Protein AF-E1JR13-F1 (afdb_monomer_lite)

Foldseek 3Di:
DDDDDDDDDDDDDDDDPVVVVVVVVVVVVVVVVVVVVVVPPPVVVVPVPPDPPPVVVVPDPVNVVVVVVVVVVLVVCCVVPVVCNVVVVVLVVLLVVLVVVLVVVLCVVCVPLDLCVQWPDVDLPPPPQDPPVDDSIDGHPPCVVSSVVSVVVSVVSSVVSNCVSVVVD

Sequence (169 aa):
MPDPKETVTATPAQQPEDLSSIKAMLLEIIEDKIKVGADAAPDELTATATAKAPLLSRLSPRMLACLVLACLLVAGVAVLSPAQLPVAAYKLSLVAIAGYLGYWIDRWCFPYARPDSFLVAADWRAENKPAAERANNPVVAGCEQIYAAAMLRRALVMLGCMLAMGLGL

Organism: NCBI:txid596151

pLDDT: mean 72.14, std 15.04, range [37.56, 91.56]

Secondary structure (DSSP, 8-state):
---------PPP---SHHHHHHHHHHHHHHHHHHHHHHHS-TTTTTTT------HHHHS-HHHHHHHHHHHHHHHHHHHH-GGGHHHHHHHHHHHHHHHHHHHHHHHHH-SS--GGGGBS-S-TTSS----TTS-SSPBPTT-HHHHHHHHHHHHHHHHHHHHHHHH--

Structure (mmCIF, N/CA/C/O backbone):
data_AF-E1JR13-F1
#
_entry.id   AF-E1JR13-F1
#
loop_
_atom_site.group_PDB
_atom_site.id
_atom_site.type_symbol
_atom_site.label_atom_id
_atom_site.label_alt_id
_atom_site.label_comp_id
_atom_site.label_asym_id
_atom_site.label_entity_id
_atom_site.label_seq_id
_atom_site.pdbx_PDB_ins_code
_atom_site.Cartn_x
_atom_site.Cartn_y
_atom_site.Cartn_z
_atom_site.occupancy
_atom_site.B_iso_or_equiv
_atom_site.auth_seq_id
_atom_site.auth_comp_id
_atom_site.auth_asym_id
_atom_site.auth_atom_id
_atom_site.pdbx_PDB_model_num
ATOM 1 N N . MET A 1 1 ? -13.474 74.053 52.747 1.00 37.56 1 MET A N 1
ATOM 2 C CA . MET A 1 1 ? -13.245 73.223 53.948 1.00 37.56 1 MET A CA 1
ATOM 3 C C . MET A 1 1 ? -14.543 72.490 54.235 1.00 37.56 1 MET A C 1
ATOM 5 O O . MET A 1 1 ? -15.549 73.181 54.317 1.00 37.56 1 MET A O 1
ATOM 9 N N . PRO A 1 2 ? -14.555 71.172 54.452 1.00 47.12 2 PRO A N 1
ATOM 10 C CA . PRO A 1 2 ? -14.008 70.065 53.657 1.00 47.12 2 PRO A CA 1
ATOM 11 C C . PRO A 1 2 ? -15.111 69.028 53.282 1.00 47.12 2 PRO A C 1
ATOM 13 O O . PRO A 1 2 ? -16.238 69.138 53.754 1.00 47.12 2 PRO A O 1
ATOM 16 N N . ASP A 1 3 ? -14.741 68.067 52.422 1.00 56.88 3 ASP A N 1
ATOM 17 C CA . ASP A 1 3 ? -15.356 66.768 52.021 1.00 56.88 3 ASP A CA 1
ATOM 18 C C . ASP A 1 3 ? -16.240 66.043 53.075 1.00 56.88 3 ASP A C 1
ATOM 20 O O . ASP A 1 3 ? -16.059 66.358 54.256 1.00 56.88 3 ASP A O 1
ATOM 24 N N . PRO A 1 4 ? -17.077 64.995 52.773 1.00 56.47 4 PRO A N 1
ATOM 25 C CA . PRO A 1 4 ? -16.749 63.865 51.867 1.00 56.47 4 PRO A CA 1
ATOM 26 C C . PRO A 1 4 ? -17.913 63.007 51.264 1.00 56.47 4 PRO A C 1
ATOM 28 O O . PRO A 1 4 ? -19.080 63.134 51.620 1.00 56.47 4 PRO A O 1
ATOM 31 N N . LYS A 1 5 ? -17.514 61.980 50.488 1.00 45.09 5 LYS A N 1
ATOM 32 C CA . LYS A 1 5 ? -18.191 60.683 50.210 1.00 45.09 5 LYS A CA 1
ATOM 33 C C . LYS A 1 5 ? -19.007 60.574 48.915 1.00 45.09 5 LYS A C 1
ATOM 35 O O . LYS A 1 5 ? -20.231 60.618 48.923 1.00 45.09 5 LYS A O 1
ATOM 40 N N . GLU A 1 6 ? -18.322 60.223 47.828 1.00 47.34 6 GLU A N 1
ATOM 41 C CA . GLU A 1 6 ? -18.923 59.354 46.813 1.00 47.34 6 GLU A CA 1
ATOM 42 C C . GLU A 1 6 ? -18.955 57.924 47.365 1.00 47.34 6 GLU A C 1
ATOM 44 O O . GLU A 1 6 ? -17.924 57.298 47.617 1.00 47.34 6 GLU A O 1
ATOM 49 N N . THR A 1 7 ? -20.150 57.408 47.636 1.00 51.50 7 THR A N 1
ATOM 50 C CA . THR A 1 7 ? -20.351 55.996 47.966 1.00 51.50 7 THR A CA 1
ATOM 51 C C . THR A 1 7 ? -21.692 55.539 47.402 1.00 51.50 7 THR A C 1
ATOM 53 O O . THR A 1 7 ? -22.741 55.858 47.947 1.00 51.50 7 THR A O 1
ATOM 56 N N . VAL A 1 8 ? -21.584 54.732 46.341 1.00 51.81 8 VAL A N 1
ATOM 57 C CA . VAL A 1 8 ? -22.502 53.663 45.916 1.00 51.81 8 VAL A CA 1
ATOM 58 C C . VAL A 1 8 ? -23.847 54.096 45.327 1.00 51.81 8 VAL A C 1
ATOM 60 O O . VAL A 1 8 ? -24.747 54.538 46.024 1.00 51.81 8 VAL A O 1
ATOM 63 N N . THR A 1 9 ? -24.056 53.757 44.055 1.00 42.97 9 THR A N 1
ATOM 64 C CA . THR A 1 9 ? -25.243 52.984 43.660 1.00 42.97 9 THR A CA 1
ATOM 65 C C . THR A 1 9 ? -24.908 52.133 42.441 1.00 42.97 9 THR A C 1
ATOM 67 O O . THR A 1 9 ? -24.483 52.621 41.400 1.00 42.97 9 THR A O 1
ATOM 70 N N . ALA A 1 10 ? -25.040 50.823 42.627 1.00 44.72 10 ALA A N 1
ATOM 71 C CA . ALA A 1 10 ? -24.949 49.820 41.588 1.00 44.72 10 ALA A CA 1
ATOM 72 C C . ALA A 1 10 ? -25.986 50.102 40.492 1.00 44.72 10 ALA A C 1
ATOM 74 O O . ALA A 1 10 ? -27.180 50.189 40.780 1.00 44.72 10 ALA A O 1
ATOM 75 N N . THR A 1 11 ? -25.529 50.213 39.246 1.00 41.31 11 THR A N 1
ATOM 76 C CA . THR A 1 11 ? -26.391 50.169 38.063 1.00 41.31 11 THR A CA 1
ATOM 77 C C . THR A 1 11 ? -27.082 48.803 38.024 1.00 41.31 11 THR A C 1
ATOM 79 O O . THR A 1 11 ? -26.389 47.782 37.958 1.00 41.31 11 THR A O 1
ATOM 82 N N . PRO A 1 12 ? -28.421 48.741 38.104 1.00 46.84 12 PRO A N 1
ATOM 83 C CA . PRO A 1 12 ? -29.138 47.482 38.059 1.00 46.84 12 PRO A CA 1
ATOM 84 C C . PRO A 1 12 ? -29.123 46.921 36.635 1.00 46.84 12 PRO A C 1
ATOM 86 O O . PRO A 1 12 ? -29.159 47.653 35.647 1.00 46.84 12 PRO A O 1
ATOM 89 N N . ALA A 1 13 ? -29.034 45.597 36.571 1.00 50.59 13 ALA A N 1
ATOM 90 C CA . ALA A 1 13 ? -28.952 44.774 35.378 1.00 50.59 13 ALA A CA 1
ATOM 91 C C . ALA A 1 13 ? -29.998 45.153 34.317 1.00 50.59 13 ALA A C 1
ATOM 93 O O . ALA A 1 13 ? -31.182 44.851 34.452 1.00 50.59 13 ALA A O 1
ATOM 94 N N . GLN A 1 14 ? -29.531 45.766 33.232 1.00 51.28 14 GLN A N 1
ATOM 95 C CA . GLN A 1 14 ? -30.311 45.973 32.023 1.00 51.28 14 GLN A CA 1
ATOM 96 C C . GLN A 1 14 ? -30.031 44.822 31.057 1.00 51.28 14 GLN A C 1
ATOM 98 O O . GLN A 1 14 ? -29.122 44.888 30.239 1.00 51.28 14 GLN A O 1
ATOM 103 N N . GLN A 1 15 ? -30.799 43.742 31.193 1.00 56.16 15 GLN A N 1
ATOM 104 C CA . GLN A 1 15 ? -31.031 42.769 30.124 1.00 56.16 15 GLN A CA 1
ATOM 105 C C . GLN A 1 15 ? -32.337 42.037 30.453 1.00 56.16 15 GLN A C 1
ATOM 107 O O . GLN A 1 15 ? -32.415 41.420 31.518 1.00 56.16 15 GLN A O 1
ATOM 112 N N . PRO A 1 16 ? -33.382 42.134 29.604 1.00 53.09 16 PRO A N 1
ATOM 113 C CA . PRO A 1 16 ? -33.515 41.148 28.527 1.00 53.09 16 PRO A CA 1
ATOM 114 C C . PRO A 1 16 ? -34.272 41.615 27.253 1.00 53.09 16 PRO A C 1
ATOM 116 O O . PRO A 1 16 ? -34.871 40.778 26.586 1.00 53.09 16 PRO A O 1
ATOM 119 N N . GLU A 1 17 ? -34.254 42.897 26.876 1.00 57.75 17 GLU A N 1
ATOM 120 C CA . GLU A 1 17 ? -34.956 43.376 25.656 1.00 57.75 17 GLU A CA 1
ATOM 121 C C . GLU A 1 17 ? -34.160 43.135 24.349 1.00 57.75 17 GLU A C 1
ATOM 123 O O . GLU A 1 17 ? -34.743 42.947 23.283 1.00 57.75 17 GLU A O 1
ATOM 128 N N . ASP A 1 18 ? -32.825 43.040 24.411 1.00 60.34 18 ASP A N 1
ATOM 129 C CA . ASP A 1 18 ? -31.998 42.841 23.205 1.00 60.34 18 ASP A CA 1
ATOM 130 C C . ASP A 1 18 ? -31.990 41.390 22.701 1.00 60.34 18 ASP A C 1
ATOM 132 O O . ASP A 1 18 ? -31.825 41.125 21.510 1.00 60.34 18 ASP A O 1
ATOM 136 N N . LEU A 1 19 ? -32.188 40.413 23.590 1.00 60.47 19 LEU A N 1
ATOM 137 C CA . LEU A 1 19 ? -32.069 38.997 23.228 1.00 60.47 19 LEU A CA 1
ATOM 138 C C . LEU A 1 19 ? -33.282 38.484 22.440 1.00 60.47 19 LEU A C 1
ATOM 140 O O . LEU A 1 19 ? -33.142 37.546 21.656 1.00 60.47 19 LEU A O 1
ATOM 144 N N . SER A 1 20 ? -34.461 39.080 22.642 1.00 66.25 20 SER A N 1
ATOM 145 C CA . SER A 1 20 ? -35.673 38.777 21.873 1.00 66.25 20 SER A CA 1
ATOM 146 C C . SER A 1 20 ? -35.598 39.379 20.470 1.00 66.25 20 SER A C 1
ATOM 148 O O . SER A 1 20 ? -35.881 38.668 19.509 1.00 66.25 20 SER A O 1
ATOM 150 N N . SER A 1 21 ? -35.117 40.621 20.336 1.00 68.00 21 SER A N 1
ATOM 151 C CA . SER A 1 21 ? -34.886 41.262 19.033 1.00 68.00 21 SER A CA 1
ATOM 152 C C . SER A 1 21 ? -33.802 40.554 18.223 1.00 68.00 21 SER A C 1
ATOM 154 O O . SER A 1 21 ? -34.006 40.280 17.044 1.00 68.00 21 SER A O 1
ATOM 156 N N . ILE A 1 22 ? -32.684 40.163 18.849 1.00 68.38 22 ILE A N 1
ATOM 157 C CA . ILE A 1 22 ? -31.633 39.395 18.164 1.00 68.38 22 ILE A CA 1
ATOM 158 C C . ILE A 1 22 ? -32.161 38.026 17.728 1.00 68.38 22 ILE A C 1
ATOM 160 O O . ILE A 1 22 ? -31.876 37.599 16.613 1.00 68.38 22 ILE A O 1
ATOM 164 N N . LYS A 1 23 ? -32.955 37.340 18.563 1.00 71.06 23 LYS A N 1
ATOM 165 C CA . LYS A 1 23 ? -33.586 36.064 18.184 1.00 71.06 23 LYS A CA 1
ATOM 166 C C . LYS A 1 23 ? -34.592 36.227 17.049 1.00 71.06 23 LYS A C 1
ATOM 168 O O . LYS A 1 23 ? -34.596 35.388 16.157 1.00 71.06 23 LYS A O 1
ATOM 173 N N . ALA A 1 24 ? -35.406 37.280 17.060 1.00 75.88 24 ALA A N 1
ATOM 174 C CA . ALA A 1 24 ? -36.358 37.564 15.990 1.00 75.88 24 ALA A CA 1
ATOM 175 C C . ALA A 1 24 ? -35.636 37.859 14.666 1.00 75.88 24 ALA A C 1
ATOM 177 O O . ALA A 1 24 ? -35.973 37.271 13.645 1.00 75.88 24 ALA A O 1
ATOM 178 N N . MET A 1 25 ? -34.569 38.663 14.708 1.00 70.31 25 MET A N 1
ATOM 179 C CA . MET A 1 25 ? -33.745 38.966 13.536 1.00 70.31 25 MET A CA 1
ATOM 180 C C . MET A 1 25 ? -33.013 37.722 13.005 1.00 70.31 25 MET A C 1
ATOM 182 O O . MET A 1 25 ? -32.944 37.508 11.799 1.00 70.31 25 MET A O 1
ATOM 186 N N . LEU A 1 26 ? -32.494 36.861 13.889 1.00 71.00 26 LEU A N 1
ATOM 187 C CA . LEU A 1 26 ? -31.866 35.593 13.498 1.00 71.00 26 LEU A CA 1
ATOM 188 C C . LEU A 1 26 ? -32.871 34.614 12.892 1.00 71.00 26 LEU A C 1
ATOM 190 O O . LEU A 1 26 ? -32.524 33.926 11.936 1.00 71.00 26 LEU A O 1
ATOM 194 N N . LEU A 1 27 ? -34.089 34.544 13.431 1.00 72.12 27 LEU A N 1
ATOM 195 C CA . LEU A 1 27 ? -35.131 33.677 12.891 1.00 72.12 27 LEU A CA 1
ATOM 196 C C . LEU A 1 27 ? -35.629 34.168 11.531 1.00 72.12 27 LEU A C 1
ATOM 198 O O . LEU A 1 27 ? -35.742 33.334 10.642 1.00 72.12 27 LEU A O 1
ATOM 202 N N . GLU A 1 28 ? -35.797 35.478 11.317 1.00 78.31 28 GLU A N 1
ATOM 203 C CA . GLU A 1 28 ? -36.104 36.012 9.980 1.00 78.31 28 GLU A CA 1
ATOM 204 C C . GLU A 1 28 ? -34.990 35.706 8.974 1.00 78.31 28 GLU A C 1
ATOM 206 O O . GLU A 1 28 ? -35.273 35.256 7.871 1.00 78.31 28 GLU A O 1
ATOM 211 N N . ILE A 1 29 ? -33.716 35.876 9.345 1.00 72.88 29 ILE A N 1
ATOM 212 C CA . ILE A 1 29 ? -32.591 35.570 8.443 1.00 72.88 29 ILE A CA 1
ATOM 213 C C . ILE A 1 29 ? -32.527 34.070 8.124 1.00 72.88 29 ILE A C 1
ATOM 215 O O . ILE A 1 29 ? -32.188 33.685 7.003 1.00 72.88 29 ILE A O 1
ATOM 219 N N . ILE A 1 30 ? -32.811 33.210 9.105 1.00 74.06 30 ILE A N 1
ATOM 220 C CA . ILE A 1 30 ? -32.824 31.758 8.911 1.00 74.06 30 ILE A CA 1
ATOM 221 C C . ILE A 1 30 ? -34.014 31.349 8.037 1.00 74.06 30 ILE A C 1
ATOM 223 O O . ILE A 1 30 ? -33.819 30.569 7.108 1.00 74.06 30 ILE A O 1
ATOM 227 N N . GLU A 1 31 ? -35.211 31.886 8.279 1.00 73.31 31 GLU A N 1
ATOM 228 C CA . GLU A 1 31 ? -36.391 31.623 7.451 1.00 73.31 31 GLU A CA 1
ATOM 229 C C . GLU A 1 31 ? -36.202 32.136 6.023 1.00 73.31 31 GLU A C 1
ATOM 231 O O . GLU A 1 31 ? -36.482 31.396 5.084 1.00 73.31 31 GLU A O 1
ATOM 236 N N . ASP A 1 32 ? -35.638 33.331 5.841 1.00 72.56 32 ASP A N 1
ATOM 237 C CA . ASP A 1 32 ? -35.339 33.895 4.523 1.00 72.56 32 ASP A CA 1
ATOM 238 C C . ASP A 1 32 ? -34.301 33.042 3.776 1.00 72.56 32 ASP A C 1
ATOM 240 O O . ASP A 1 32 ? -34.497 32.684 2.617 1.00 72.56 32 ASP A O 1
ATOM 244 N N . LYS A 1 33 ? -33.239 32.579 4.453 1.00 61.50 33 LYS A N 1
ATOM 245 C CA . LYS A 1 33 ? -32.255 31.665 3.843 1.00 61.50 33 LYS A CA 1
ATOM 246 C C . LYS A 1 33 ? -32.817 30.282 3.524 1.00 61.50 33 LYS A C 1
ATOM 248 O O . LYS A 1 33 ? -32.426 29.704 2.511 1.00 61.50 33 LYS A O 1
ATOM 253 N N . ILE A 1 34 ? -33.704 29.743 4.360 1.00 65.31 34 ILE A N 1
ATOM 254 C CA . ILE A 1 34 ? -34.382 28.469 4.089 1.00 65.31 34 ILE A CA 1
ATOM 255 C C . ILE A 1 34 ? -35.337 28.629 2.905 1.00 65.31 34 ILE A C 1
ATOM 257 O O . ILE A 1 34 ? -35.385 27.752 2.048 1.00 65.31 34 ILE A O 1
ATOM 261 N N . LYS A 1 35 ? -36.045 29.758 2.813 1.00 61.09 35 LYS A N 1
ATOM 262 C CA . LYS A 1 35 ? -36.992 30.047 1.735 1.00 61.09 35 LYS A CA 1
ATOM 263 C C . LYS A 1 35 ? -36.286 30.283 0.401 1.00 61.09 35 LYS A C 1
ATOM 265 O O . LYS A 1 35 ? -36.647 29.652 -0.583 1.00 61.09 35 LYS A O 1
ATOM 270 N N . VAL A 1 36 ? -35.183 31.034 0.391 1.00 56.03 36 VAL A N 1
ATOM 271 C CA . VAL A 1 36 ? -34.290 31.164 -0.777 1.00 56.03 36 VAL A CA 1
ATOM 272 C C . VAL A 1 36 ? -33.705 29.806 -1.196 1.00 56.03 36 VAL A C 1
ATOM 274 O O . VAL A 1 36 ? -33.562 29.541 -2.386 1.00 56.03 36 VAL A O 1
ATOM 277 N N . GLY A 1 37 ? -33.399 28.919 -0.242 1.00 48.97 37 GLY A N 1
ATOM 278 C CA . GLY A 1 37 ? -32.949 27.553 -0.529 1.00 48.97 37 GLY A CA 1
ATOM 279 C C . GLY A 1 37 ? -34.048 26.604 -1.027 1.00 48.97 37 GLY A C 1
ATOM 280 O O . GLY A 1 37 ? -33.729 25.620 -1.690 1.00 48.97 37 GLY A O 1
ATOM 281 N N . ALA A 1 38 ? -35.319 26.884 -0.722 1.00 53.59 38 ALA A N 1
ATOM 282 C CA . ALA A 1 38 ? -36.474 26.071 -1.109 1.00 53.59 38 ALA A CA 1
ATOM 283 C C . ALA A 1 38 ? -37.122 26.532 -2.428 1.00 53.59 38 ALA A C 1
ATOM 285 O O . ALA A 1 38 ? -37.620 25.697 -3.180 1.00 53.59 38 ALA A O 1
ATOM 286 N N . ASP A 1 39 ? -37.069 27.834 -2.724 1.00 47.94 39 ASP A N 1
ATOM 287 C CA . ASP A 1 39 ? -37.552 28.435 -3.975 1.00 47.94 39 ASP A CA 1
ATOM 288 C C . ASP A 1 39 ? -36.510 28.356 -5.108 1.00 47.94 39 ASP A C 1
ATOM 290 O O . ASP A 1 39 ? -36.827 28.629 -6.269 1.00 47.94 39 ASP A O 1
ATOM 294 N N . ALA A 1 40 ? -35.276 27.932 -4.799 1.00 48.22 40 ALA A N 1
ATOM 295 C CA . ALA A 1 40 ? -34.308 27.474 -5.790 1.00 48.22 40 ALA A CA 1
ATOM 296 C C . ALA A 1 40 ? -34.844 26.191 -6.447 1.00 48.22 40 ALA A C 1
ATOM 298 O O . ALA A 1 40 ? -34.591 25.070 -6.000 1.00 48.22 40 ALA A O 1
ATOM 299 N N . ALA A 1 41 ? -35.652 26.386 -7.489 1.00 43.97 41 ALA A N 1
ATOM 300 C CA . ALA A 1 41 ? -36.253 25.340 -8.294 1.00 43.97 41 ALA A CA 1
ATOM 301 C C . ALA A 1 41 ? -35.215 24.263 -8.680 1.00 43.97 41 ALA A C 1
ATOM 303 O O . ALA A 1 41 ? -34.057 24.586 -8.968 1.00 43.97 41 ALA A O 1
ATOM 304 N N . PRO A 1 42 ? -35.621 22.981 -8.741 1.00 51.62 42 PRO A N 1
ATOM 305 C CA . PRO A 1 42 ? -34.721 21.840 -8.935 1.00 51.62 42 PRO A CA 1
ATOM 306 C C . PRO A 1 42 ? -33.937 21.855 -10.261 1.00 51.62 42 PRO A C 1
ATOM 308 O O . PRO A 1 42 ? -33.033 21.038 -10.434 1.00 51.62 42 PRO A O 1
ATOM 311 N N . ASP A 1 43 ? -34.236 22.780 -11.175 1.00 47.62 43 ASP A N 1
ATOM 312 C CA . ASP A 1 43 ? -33.588 22.882 -12.481 1.00 47.62 43 ASP A CA 1
ATOM 313 C C . ASP A 1 43 ? -32.205 23.558 -12.437 1.00 47.62 43 ASP A C 1
ATOM 315 O O . ASP A 1 43 ? -31.328 23.176 -13.215 1.00 47.62 43 ASP A O 1
ATOM 319 N N . GLU A 1 44 ? -31.917 24.473 -11.499 1.00 47.72 44 GLU A N 1
ATOM 320 C CA . GLU A 1 44 ? -30.589 25.124 -11.437 1.00 47.72 44 GLU A CA 1
ATOM 321 C C . GLU A 1 44 ? -29.493 24.239 -10.817 1.00 47.72 44 GLU A C 1
ATOM 323 O O . GLU A 1 44 ? -28.303 24.437 -11.079 1.00 47.72 44 GLU A O 1
ATOM 328 N N . LEU A 1 45 ? -29.872 23.184 -10.083 1.00 48.50 45 LEU A N 1
ATOM 329 C CA . LEU A 1 45 ? -28.926 22.157 -9.631 1.00 48.50 45 LEU A CA 1
ATOM 330 C C . LEU A 1 45 ? -28.479 21.238 -10.786 1.00 48.50 45 LEU A C 1
ATOM 332 O O . LEU A 1 45 ? -27.464 20.550 -10.674 1.00 48.50 45 LEU A O 1
ATOM 336 N N . THR A 1 46 ? -29.202 21.237 -11.913 1.00 45.69 46 THR A N 1
ATOM 337 C CA . THR A 1 46 ? -28.877 20.394 -13.075 1.00 45.69 46 THR A CA 1
ATOM 338 C C . THR A 1 46 ? -27.967 21.087 -14.095 1.00 45.69 46 THR A C 1
ATOM 340 O O . THR A 1 46 ? -27.248 20.407 -14.827 1.00 45.69 46 THR A O 1
ATOM 343 N N . ALA A 1 47 ? -27.900 22.425 -14.106 1.00 43.59 47 ALA A N 1
ATOM 344 C CA . ALA A 1 47 ? -27.173 23.185 -15.130 1.00 43.59 47 ALA A CA 1
ATOM 345 C C . ALA A 1 47 ? -25.660 23.352 -14.868 1.00 43.59 47 ALA A C 1
ATOM 347 O O . ALA A 1 47 ? -24.908 23.665 -15.790 1.00 43.59 47 ALA A O 1
ATOM 348 N N . THR A 1 48 ? -25.177 23.091 -13.648 1.00 41.62 48 THR A N 1
ATOM 349 C CA . THR A 1 48 ? -23.728 23.019 -13.348 1.00 41.62 48 THR A CA 1
ATOM 350 C C . THR A 1 48 ? -23.174 21.592 -13.384 1.00 41.62 48 THR A C 1
ATOM 352 O O . THR A 1 48 ? -21.976 21.377 -13.187 1.00 41.62 48 THR A O 1
ATOM 355 N N . ALA A 1 49 ? -24.006 20.606 -13.730 1.00 43.38 49 ALA A N 1
ATOM 356 C CA . ALA A 1 49 ? -23.605 19.219 -13.943 1.00 43.38 49 ALA A CA 1
ATOM 357 C C . ALA A 1 49 ? -22.985 18.998 -15.339 1.00 43.38 49 ALA A C 1
ATOM 359 O O . ALA A 1 49 ? -23.198 17.970 -15.983 1.00 43.38 49 ALA A O 1
ATOM 360 N N . THR A 1 50 ? -22.182 19.943 -15.830 1.00 45.78 50 THR A N 1
ATOM 361 C CA . THR A 1 50 ? -21.400 19.769 -17.056 1.00 45.78 50 THR A CA 1
ATOM 362 C C . THR A 1 50 ? -20.223 18.834 -16.767 1.00 45.78 50 THR A C 1
ATOM 364 O O . THR A 1 50 ? -19.121 19.246 -16.417 1.00 45.78 50 THR A O 1
ATOM 367 N N . ALA A 1 51 ? -20.498 17.535 -16.883 1.00 52.03 51 ALA A N 1
ATOM 368 C CA . ALA A 1 51 ? -19.581 16.493 -17.336 1.00 52.03 51 ALA A CA 1
ATOM 369 C C . ALA A 1 51 ? -18.165 16.474 -16.721 1.00 52.03 51 ALA A C 1
ATOM 371 O O . ALA A 1 51 ? -17.164 16.358 -17.430 1.00 52.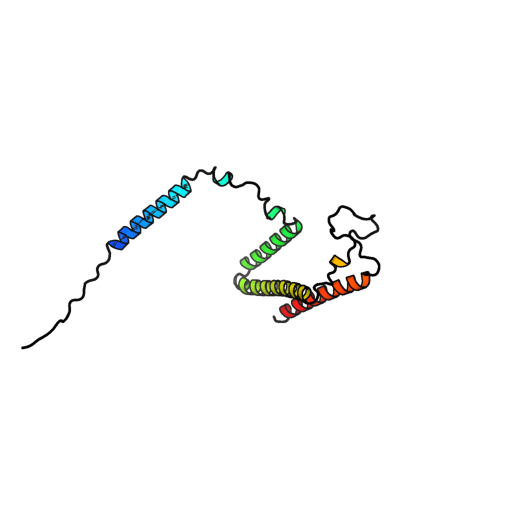03 51 ALA A O 1
ATOM 372 N N . LYS A 1 52 ? -18.049 16.451 -15.389 1.00 52.44 52 LYS A N 1
ATOM 373 C CA . LYS A 1 52 ? -16.883 15.814 -14.763 1.00 52.44 52 LYS A CA 1
ATOM 374 C C . LYS A 1 52 ? -17.189 14.321 -14.724 1.00 52.44 52 LYS A C 1
ATOM 376 O O . LYS A 1 52 ? -17.978 13.893 -13.888 1.00 52.44 52 LYS A O 1
ATOM 381 N N . ALA A 1 53 ? -16.629 13.546 -15.659 1.00 55.00 53 ALA A N 1
ATOM 382 C CA . ALA A 1 53 ? -16.707 12.081 -15.624 1.00 55.00 53 ALA A CA 1
ATOM 383 C C . ALA A 1 53 ? -16.547 11.613 -14.164 1.00 55.00 53 ALA A C 1
ATOM 385 O O . ALA A 1 53 ? -15.614 12.095 -13.502 1.00 55.00 53 ALA A O 1
ATOM 386 N N . PRO A 1 54 ? -17.469 10.790 -13.626 1.00 63.53 54 PRO A N 1
ATOM 387 C CA . PRO A 1 54 ? -17.522 10.548 -12.193 1.00 63.53 54 PRO A CA 1
ATOM 388 C C . PRO A 1 54 ? -16.156 10.020 -11.768 1.00 63.53 54 PRO A C 1
ATOM 390 O O . PRO A 1 54 ? -15.603 9.155 -12.438 1.00 63.53 54 PRO A O 1
ATOM 393 N N . LEU A 1 55 ? -15.572 10.531 -10.680 1.00 61.38 55 LEU A N 1
ATOM 394 C CA . LEU A 1 55 ? -14.268 10.041 -10.197 1.00 61.38 55 LEU A CA 1
ATOM 395 C C . LEU A 1 55 ? -14.251 8.502 -10.082 1.00 61.38 55 LEU A C 1
ATOM 397 O O . LEU A 1 55 ? -13.226 7.874 -10.333 1.00 61.38 55 LEU A O 1
ATOM 401 N N . LEU A 1 56 ? -15.420 7.907 -9.828 1.00 59.81 56 LEU A N 1
ATOM 402 C CA . LEU A 1 56 ? -15.704 6.472 -9.855 1.00 59.81 56 LEU A CA 1
ATOM 403 C C . LEU A 1 56 ? -15.392 5.766 -11.188 1.00 59.81 56 LEU A C 1
ATOM 405 O O . LEU A 1 56 ? -14.928 4.634 -11.146 1.00 59.81 56 LEU A O 1
ATOM 409 N N . SER A 1 57 ? -15.570 6.395 -12.356 1.00 60.81 57 SER A N 1
ATOM 410 C CA . SER A 1 57 ? -15.256 5.771 -13.655 1.00 60.81 57 SER A CA 1
ATOM 411 C C . SER A 1 57 ? -13.758 5.721 -13.963 1.00 60.81 57 SER A C 1
ATOM 413 O O . SER A 1 57 ? -13.346 5.025 -14.889 1.00 60.81 57 SER A O 1
ATOM 415 N N . ARG A 1 58 ? -12.928 6.444 -13.195 1.00 62.59 58 ARG 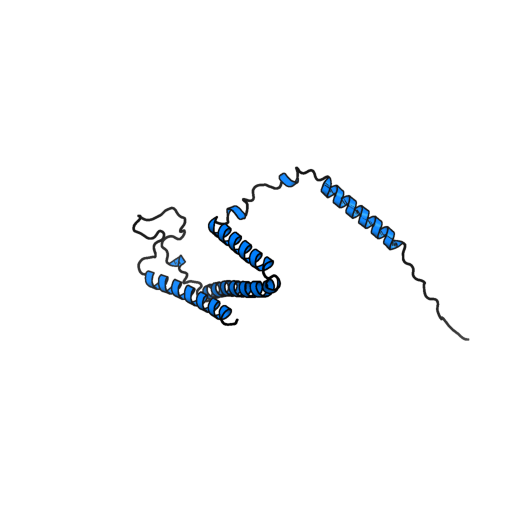A N 1
ATOM 416 C CA . ARG A 1 58 ? -11.460 6.356 -13.272 1.00 62.59 58 ARG A CA 1
ATOM 417 C C . ARG A 1 58 ? -10.877 5.296 -12.343 1.00 62.59 58 ARG A C 1
ATOM 419 O O . ARG A 1 58 ? -9.720 4.914 -12.518 1.00 62.59 58 ARG A O 1
ATOM 426 N N . LEU A 1 59 ? -11.650 4.809 -11.371 1.00 62.62 59 LEU A N 1
ATOM 427 C CA . LEU A 1 59 ? -11.246 3.657 -10.579 1.00 62.62 59 LEU A CA 1
ATOM 428 C C . LEU A 1 59 ? -11.434 2.413 -11.443 1.00 62.62 59 LEU A C 1
ATOM 430 O O . LEU A 1 59 ? -12.535 2.114 -11.899 1.00 62.62 59 LEU A O 1
ATOM 434 N N . SER A 1 60 ? -10.348 1.673 -11.671 1.00 69.94 60 SER A N 1
ATOM 435 C CA . SER A 1 60 ? -10.456 0.361 -12.307 1.00 69.94 60 SER A CA 1
ATOM 436 C C . SER A 1 60 ? -11.489 -0.489 -11.545 1.00 69.94 60 SER A C 1
ATOM 438 O O . SER A 1 60 ? -11.489 -0.469 -10.308 1.00 69.94 60 SER A O 1
ATOM 440 N N . PRO A 1 61 ? -12.352 -1.259 -12.236 1.00 75.62 61 PRO A N 1
ATOM 441 C CA . PRO A 1 61 ? -13.429 -2.016 -11.586 1.00 75.62 61 PRO A CA 1
ATOM 442 C C . PRO A 1 61 ? -12.901 -2.964 -10.496 1.00 75.62 61 PRO A C 1
ATOM 444 O O . PRO A 1 61 ? -13.582 -3.237 -9.513 1.00 75.62 61 PRO A O 1
ATOM 447 N N . ARG A 1 62 ? -11.640 -3.400 -10.624 1.00 77.44 62 ARG A N 1
ATOM 448 C CA . ARG A 1 62 ? -10.940 -4.242 -9.646 1.00 77.44 62 ARG A CA 1
ATOM 449 C C . ARG A 1 62 ? -10.627 -3.499 -8.344 1.00 77.44 62 ARG A C 1
ATOM 451 O O . ARG A 1 62 ? -10.916 -4.025 -7.277 1.00 77.44 62 ARG A O 1
ATOM 458 N N . MET A 1 63 ? -10.074 -2.283 -8.412 1.00 79.88 63 MET A N 1
ATOM 459 C CA . MET A 1 63 ? -9.770 -1.497 -7.205 1.00 79.88 63 MET A CA 1
ATOM 460 C C . MET A 1 63 ? -11.037 -1.108 -6.449 1.00 79.88 63 MET A C 1
ATOM 462 O O . MET A 1 63 ? -11.043 -1.128 -5.222 1.00 79.88 63 MET A O 1
ATOM 466 N N . LEU A 1 64 ? -12.109 -0.793 -7.177 1.00 83.25 64 LEU A N 1
ATOM 467 C CA . LEU A 1 64 ? -13.394 -0.460 -6.575 1.00 83.25 64 LEU A CA 1
ATOM 468 C C . LEU A 1 64 ? -14.001 -1.675 -5.864 1.00 83.25 64 LEU A C 1
ATOM 470 O O . LEU A 1 64 ? -14.422 -1.551 -4.719 1.00 83.25 64 LEU A O 1
ATOM 474 N N . ALA A 1 65 ? -13.963 -2.859 -6.485 1.00 84.25 65 ALA A N 1
ATOM 475 C CA . ALA A 1 65 ? -14.413 -4.095 -5.846 1.00 84.25 65 ALA A CA 1
ATOM 476 C C . ALA A 1 65 ? -13.630 -4.402 -4.555 1.00 84.25 65 ALA A C 1
ATOM 478 O O . ALA A 1 65 ? -14.233 -4.711 -3.527 1.00 84.25 65 ALA A O 1
ATOM 479 N N . CYS A 1 66 ? -12.300 -4.258 -4.573 1.00 85.88 66 CYS A N 1
ATOM 480 C CA . CYS A 1 66 ? -11.470 -4.435 -3.379 1.00 85.88 66 CYS A CA 1
ATOM 481 C C . CYS A 1 66 ? -11.787 -3.405 -2.285 1.00 85.88 66 CYS A C 1
ATOM 483 O O . CYS A 1 66 ? -11.833 -3.764 -1.111 1.00 85.88 66 CYS A O 1
ATOM 485 N N . LEU A 1 67 ? -12.025 -2.143 -2.658 1.00 85.00 67 LEU A N 1
ATOM 486 C CA . LEU A 1 67 ? -12.374 -1.080 -1.717 1.00 85.00 67 LEU A CA 1
ATOM 487 C C . LEU A 1 67 ? -13.724 -1.349 -1.045 1.00 85.00 67 LEU A C 1
ATOM 489 O O . LEU A 1 67 ? -13.824 -1.275 0.175 1.00 85.00 67 LEU A O 1
ATOM 493 N N . VAL A 1 68 ? -14.745 -1.705 -1.829 1.00 87.56 68 VAL A N 1
ATOM 494 C CA . VAL A 1 68 ? -16.082 -2.036 -1.314 1.00 87.56 68 VAL A CA 1
ATOM 495 C C . VAL A 1 68 ? -16.004 -3.215 -0.352 1.00 87.56 68 VAL A C 1
ATOM 497 O O . VAL A 1 68 ? -16.547 -3.143 0.747 1.00 87.56 68 VAL A O 1
ATOM 500 N N . LEU A 1 69 ? -15.277 -4.271 -0.728 1.00 88.38 69 LEU A N 1
ATOM 501 C CA . LEU A 1 69 ? -15.067 -5.420 0.143 1.00 88.38 69 LEU A CA 1
ATOM 502 C C . LEU A 1 69 ? -14.374 -5.008 1.451 1.00 88.38 69 LEU A C 1
ATOM 504 O O . LEU A 1 69 ? -14.847 -5.364 2.524 1.00 88.38 69 LEU A O 1
ATOM 508 N N . ALA A 1 70 ? -13.310 -4.204 1.386 1.00 85.12 70 ALA A N 1
ATOM 509 C CA . ALA A 1 70 ? -12.624 -3.705 2.578 1.00 85.12 70 ALA A CA 1
ATOM 510 C C . ALA A 1 70 ? -13.560 -2.896 3.494 1.00 85.12 70 ALA A C 1
ATOM 512 O O . ALA A 1 70 ? -13.582 -3.125 4.703 1.00 85.12 70 ALA A O 1
ATOM 513 N N . CYS A 1 71 ? -14.379 -2.002 2.932 1.00 87.19 71 CYS A N 1
ATOM 514 C CA . CYS A 1 71 ? -15.376 -1.246 3.690 1.00 87.19 71 CYS A CA 1
ATOM 515 C C . CYS A 1 71 ? -16.418 -2.160 4.351 1.00 87.19 71 CYS A C 1
ATOM 517 O O . CYS A 1 71 ? -16.756 -1.943 5.513 1.00 87.19 71 CYS A O 1
ATOM 519 N N . LEU A 1 72 ? -16.890 -3.198 3.652 1.00 88.88 72 LEU A N 1
ATOM 520 C CA . LEU A 1 72 ? -17.823 -4.181 4.210 1.00 88.88 72 LEU A CA 1
ATOM 521 C C . LEU A 1 72 ? -17.210 -4.953 5.380 1.00 88.88 72 LEU A C 1
ATOM 523 O O . LEU A 1 72 ? -17.875 -5.144 6.395 1.00 88.88 72 LEU A O 1
ATOM 527 N N . LEU A 1 73 ? -15.940 -5.356 5.276 1.00 83.50 73 LEU A N 1
ATOM 528 C CA . LEU A 1 73 ? -15.243 -6.024 6.376 1.00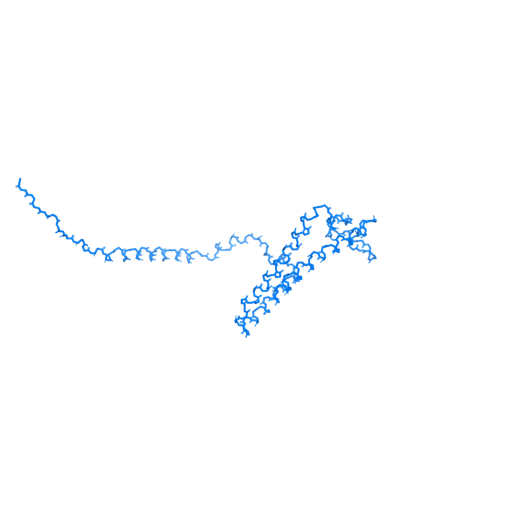 83.50 73 LEU A CA 1
ATOM 529 C C . LEU A 1 73 ? -15.114 -5.104 7.598 1.00 83.50 73 LEU A C 1
ATOM 531 O O . LEU A 1 73 ? -15.400 -5.532 8.715 1.00 83.50 73 LEU A O 1
ATOM 535 N N . VAL A 1 74 ? -14.737 -3.837 7.399 1.00 83.12 74 VAL A N 1
ATOM 536 C CA . VAL A 1 74 ? -14.646 -2.849 8.490 1.00 83.12 74 VAL A CA 1
ATOM 537 C C . VAL A 1 74 ? -16.015 -2.606 9.133 1.00 83.12 74 VAL A C 1
ATOM 539 O O . VAL A 1 74 ? -16.115 -2.567 10.358 1.00 83.12 74 VAL A O 1
ATOM 542 N N . ALA A 1 75 ? -17.078 -2.510 8.331 1.00 83.12 75 ALA A N 1
ATOM 543 C CA . ALA A 1 75 ? -18.444 -2.390 8.834 1.00 83.12 75 ALA A CA 1
ATOM 544 C C . ALA A 1 75 ? -18.873 -3.634 9.631 1.00 83.12 75 ALA A C 1
ATOM 546 O O . ALA A 1 75 ? -19.467 -3.505 10.698 1.00 83.12 75 ALA A O 1
ATOM 547 N N . GLY A 1 76 ? -18.509 -4.836 9.174 1.00 83.00 76 GLY A N 1
ATOM 548 C CA . GLY A 1 76 ? -18.738 -6.078 9.915 1.00 83.00 76 GLY A CA 1
ATOM 549 C C . GLY A 1 76 ? -18.063 -6.076 11.290 1.00 83.00 76 GLY A C 1
ATOM 550 O O . GLY A 1 76 ? -18.693 -6.425 12.287 1.00 83.00 76 GLY A O 1
ATOM 551 N N . VAL A 1 77 ? -16.813 -5.605 11.372 1.00 82.06 77 VAL A N 1
ATOM 552 C CA . VAL A 1 77 ? -16.094 -5.442 12.650 1.00 82.06 77 VAL A CA 1
ATOM 553 C C . VAL A 1 77 ? -16.783 -4.414 13.553 1.00 82.06 77 VAL A C 1
ATOM 555 O O . VAL A 1 77 ? -16.903 -4.649 14.754 1.00 82.06 77 VAL A O 1
ATOM 558 N N . ALA A 1 78 ? -17.284 -3.310 12.988 1.00 79.31 78 ALA A N 1
ATOM 559 C CA . ALA A 1 78 ? -18.013 -2.285 13.738 1.00 79.31 78 ALA A CA 1
ATOM 560 C C . ALA A 1 78 ? -19.292 -2.823 14.392 1.00 79.31 78 ALA A C 1
ATOM 562 O O . ALA A 1 78 ? -19.599 -2.449 15.522 1.00 79.31 78 ALA A O 1
ATOM 563 N N . VAL A 1 79 ? -20.013 -3.710 13.697 1.00 82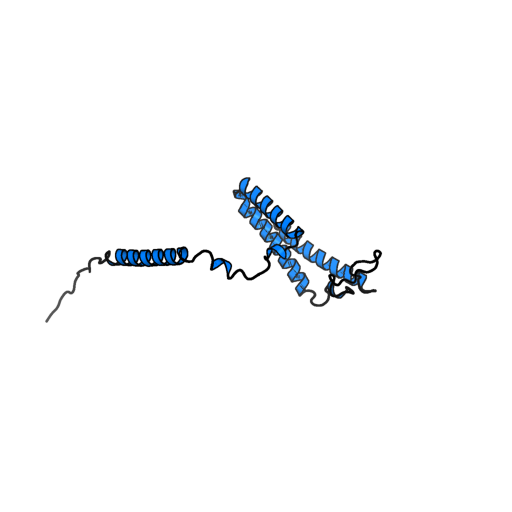.38 79 VAL A N 1
ATOM 564 C CA . VAL A 1 79 ? -21.254 -4.319 14.196 1.00 82.38 79 VAL A CA 1
ATOM 565 C C . VAL A 1 79 ? -20.972 -5.394 15.248 1.00 82.38 79 VAL A C 1
ATOM 567 O O . VAL A 1 79 ? -21.658 -5.436 16.265 1.00 82.38 79 VAL A O 1
ATOM 570 N N . LEU A 1 80 ? -19.966 -6.252 15.036 1.00 85.00 80 LEU A N 1
ATOM 571 C CA . LEU A 1 80 ? -19.662 -7.351 15.964 1.00 85.00 80 LEU A CA 1
ATOM 572 C C . LEU A 1 80 ? -18.927 -6.889 17.228 1.00 85.00 80 LEU A C 1
ATOM 574 O O . LEU A 1 80 ? -19.131 -7.456 18.298 1.00 85.00 80 LEU A O 1
ATOM 578 N N . SER A 1 81 ? -18.036 -5.903 17.114 1.00 80.81 81 SER A N 1
ATOM 579 C CA . SER A 1 81 ? -17.177 -5.475 18.216 1.00 80.81 81 SER A CA 1
ATOM 580 C C . SER A 1 81 ? -16.812 -3.986 18.098 1.00 80.81 81 SER A C 1
ATOM 582 O O . SER A 1 81 ? -15.667 -3.645 17.772 1.00 80.81 81 SER A O 1
ATOM 584 N N . PRO A 1 82 ? -17.739 -3.068 18.432 1.00 74.69 82 PRO A N 1
ATOM 585 C CA . PRO A 1 82 ? -17.521 -1.625 18.293 1.00 74.69 82 PRO A CA 1
ATOM 586 C C . PRO A 1 82 ? -16.349 -1.111 19.141 1.00 74.69 82 PRO A C 1
ATOM 588 O O . PRO A 1 82 ? -15.643 -0.189 18.735 1.00 74.69 82 PRO A O 1
ATOM 591 N N . ALA A 1 83 ? -16.066 -1.755 20.278 1.00 85.19 83 ALA A N 1
ATOM 592 C CA . ALA A 1 83 ? -14.932 -1.416 21.137 1.00 85.19 83 ALA A CA 1
ATOM 593 C C . ALA A 1 83 ? -13.557 -1.664 20.477 1.00 85.19 83 ALA A C 1
ATOM 595 O O . ALA A 1 83 ? -12.558 -1.104 20.918 1.00 85.19 83 ALA A O 1
ATOM 596 N N . GLN A 1 84 ? -13.486 -2.478 19.414 1.00 82.44 84 GLN A N 1
ATOM 597 C CA . GLN A 1 84 ? -12.238 -2.781 18.698 1.00 82.44 84 GLN A CA 1
ATOM 598 C C . GLN A 1 84 ? -11.969 -1.842 17.518 1.00 82.44 84 GLN A C 1
ATOM 600 O O . GLN A 1 84 ? -10.872 -1.884 16.956 1.00 82.44 84 GLN A O 1
ATOM 605 N N . LEU A 1 85 ? -12.913 -0.963 17.160 1.00 81.50 85 LEU A N 1
ATOM 606 C CA . LEU A 1 85 ? -12.722 -0.007 16.068 1.00 81.50 85 LEU A CA 1
ATOM 607 C C . LEU A 1 85 ? -11.491 0.890 16.246 1.00 81.50 85 LEU A C 1
ATOM 609 O O . LEU A 1 85 ? -10.742 1.024 15.276 1.00 81.50 85 LEU A O 1
ATOM 613 N N . PRO A 1 86 ? -11.200 1.442 17.442 1.00 82.00 86 PRO A N 1
ATOM 614 C CA . PRO A 1 86 ? -10.007 2.264 17.633 1.00 82.00 86 PRO A CA 1
ATOM 615 C C . PRO A 1 86 ? -8.711 1.473 17.402 1.00 82.00 86 PRO A C 1
ATOM 617 O O . PRO A 1 86 ? -7.779 1.970 16.775 1.00 82.00 86 PRO A O 1
ATOM 620 N N . VAL A 1 87 ? -8.667 0.212 17.846 1.00 86.62 87 VAL A N 1
ATOM 621 C CA . VAL A 1 87 ? -7.487 -0.660 17.713 1.00 86.62 87 VAL A CA 1
ATOM 622 C C . VAL A 1 87 ? -7.289 -1.100 16.261 1.00 86.62 87 VAL A C 1
ATOM 624 O O . VAL A 1 87 ? -6.165 -1.109 15.760 1.00 86.62 87 VAL A O 1
ATOM 627 N N . ALA A 1 88 ? -8.372 -1.437 15.559 1.00 85.19 88 ALA A N 1
ATOM 628 C CA . ALA A 1 88 ? -8.322 -1.770 14.140 1.00 85.19 88 ALA A CA 1
ATOM 629 C C . ALA A 1 88 ? -7.893 -0.560 13.294 1.00 85.19 88 ALA A C 1
ATOM 631 O O . ALA A 1 88 ? -7.028 -0.697 12.429 1.00 85.19 88 ALA A O 1
ATOM 632 N N . ALA A 1 89 ? -8.433 0.629 13.582 1.00 84.31 89 ALA A N 1
ATOM 633 C CA . ALA A 1 89 ? -8.049 1.872 12.919 1.00 84.31 89 ALA A CA 1
ATOM 634 C C . ALA A 1 89 ? -6.572 2.216 13.159 1.00 84.31 89 ALA A C 1
ATOM 636 O O . ALA A 1 89 ? -5.874 2.600 12.220 1.00 84.31 89 ALA A O 1
ATOM 637 N N . TYR A 1 90 ? -6.071 2.013 14.380 1.00 87.94 90 TYR A N 1
ATOM 638 C CA . TYR A 1 90 ? -4.653 2.171 14.701 1.00 87.94 90 TYR A CA 1
ATOM 639 C C . TYR A 1 90 ? -3.770 1.235 13.863 1.00 87.94 90 TYR A C 1
ATOM 641 O O . TYR A 1 90 ? -2.859 1.701 13.179 1.00 87.94 90 TYR A O 1
ATOM 649 N N . LYS A 1 91 ? -4.085 -0.067 13.822 1.00 88.44 91 LYS A N 1
ATOM 650 C CA . LYS A 1 91 ? -3.340 -1.053 13.016 1.00 88.44 91 LYS A CA 1
ATOM 651 C C . LYS A 1 91 ? -3.361 -0.717 11.524 1.00 88.44 91 LYS A C 1
ATOM 653 O O . LYS A 1 91 ? -2.324 -0.767 10.867 1.00 88.44 91 LYS A O 1
ATOM 658 N N . LEU A 1 92 ? -4.522 -0.330 10.994 1.00 87.44 92 LEU A N 1
ATOM 659 C CA . LEU A 1 92 ? -4.664 0.087 9.599 1.00 87.44 92 LEU A CA 1
ATOM 660 C C . LEU A 1 92 ? -3.811 1.328 9.295 1.00 87.44 92 LEU A C 1
ATOM 662 O O . LEU A 1 92 ? -3.138 1.382 8.267 1.00 87.44 92 LEU A O 1
ATOM 666 N N . SER A 1 93 ? -3.809 2.302 10.207 1.00 86.81 93 SER A N 1
ATOM 667 C CA . SER A 1 93 ? -3.034 3.538 10.071 1.00 86.81 93 SER A CA 1
ATOM 668 C C . SER A 1 93 ? -1.534 3.255 10.052 1.00 86.81 93 SER A C 1
ATOM 670 O O . SER A 1 93 ? -0.822 3.806 9.215 1.00 86.81 93 SER A O 1
ATOM 672 N N . LEU A 1 94 ? -1.053 2.345 10.904 1.00 86.00 94 LEU A N 1
ATOM 673 C CA . LEU A 1 94 ? 0.349 1.926 10.897 1.00 86.00 94 LEU A CA 1
ATOM 674 C C . LEU A 1 94 ? 0.752 1.273 9.571 1.00 86.00 94 LEU A C 1
ATOM 676 O O . LEU A 1 94 ? 1.791 1.628 9.021 1.00 86.00 94 LEU A O 1
ATOM 680 N N . VAL A 1 95 ? -0.072 0.374 9.020 1.00 88.62 95 VAL A N 1
ATOM 681 C CA . VAL A 1 95 ? 0.197 -0.262 7.715 1.00 88.62 95 VAL A CA 1
ATOM 682 C C . VAL A 1 95 ? 0.200 0.774 6.586 1.00 88.62 95 VAL A C 1
ATOM 684 O O . VAL A 1 95 ? 1.066 0.735 5.709 1.00 88.62 95 VAL A O 1
ATOM 687 N N . ALA A 1 96 ? -0.721 1.740 6.617 1.00 88.94 96 ALA A N 1
ATOM 688 C CA . ALA A 1 96 ? -0.760 2.824 5.639 1.00 88.94 96 ALA A CA 1
ATOM 689 C C . ALA A 1 96 ? 0.502 3.703 5.708 1.00 88.94 96 ALA A C 1
ATOM 691 O O . ALA A 1 96 ? 1.101 4.007 4.674 1.00 88.94 96 ALA A O 1
ATOM 692 N N . ILE A 1 97 ? 0.948 4.056 6.917 1.00 87.69 97 ILE A N 1
ATOM 693 C CA . ILE A 1 97 ? 2.183 4.819 7.137 1.00 87.69 97 ILE A CA 1
ATOM 694 C C . ILE A 1 97 ? 3.411 4.007 6.711 1.00 87.69 97 ILE A C 1
ATOM 696 O O . ILE A 1 97 ? 4.290 4.558 6.053 1.00 87.69 97 ILE A O 1
ATOM 700 N N . ALA A 1 98 ? 3.463 2.703 7.002 1.00 90.19 98 ALA A N 1
ATOM 701 C CA . ALA A 1 98 ? 4.531 1.813 6.542 1.00 90.19 98 ALA A CA 1
ATOM 702 C C . ALA A 1 98 ? 4.642 1.817 5.008 1.0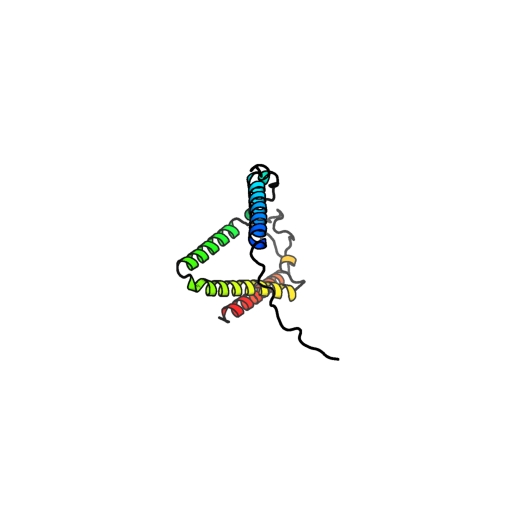0 90.19 98 ALA A C 1
ATOM 704 O O . ALA A 1 98 ? 5.735 1.932 4.452 1.00 90.19 98 ALA A O 1
ATOM 705 N N . GLY A 1 99 ? 3.491 1.749 4.329 1.00 89.06 99 GLY A N 1
ATOM 706 C CA . GLY A 1 99 ? 3.374 1.850 2.877 1.00 89.06 99 GLY A CA 1
ATOM 707 C C . GLY A 1 99 ? 3.879 3.190 2.340 1.00 89.06 99 GLY A C 1
ATOM 708 O O . GLY A 1 99 ? 4.669 3.255 1.400 1.00 89.06 99 GLY A O 1
ATOM 709 N N . TYR A 1 100 ? 3.449 4.281 2.961 1.00 91.25 100 TYR A N 1
ATOM 710 C CA . TYR A 1 100 ? 3.864 5.621 2.570 1.00 91.25 100 TYR A CA 1
ATOM 711 C C . TYR A 1 100 ? 5.377 5.819 2.751 1.00 91.25 100 TYR A C 1
ATOM 713 O O . TYR A 1 100 ? 6.068 6.197 1.806 1.00 91.25 100 TYR A O 1
ATOM 721 N N . LEU A 1 101 ? 5.910 5.507 3.935 1.00 89.56 101 LEU A N 1
ATOM 722 C CA . LEU A 1 101 ? 7.329 5.676 4.249 1.00 89.56 101 LEU A CA 1
ATOM 723 C C . LEU A 1 101 ? 8.221 4.798 3.372 1.00 89.56 101 LEU A C 1
ATOM 725 O O . LEU A 1 101 ? 9.196 5.305 2.824 1.00 89.56 101 LEU A O 1
ATOM 729 N N . GLY A 1 102 ? 7.873 3.524 3.172 1.00 87.69 102 GLY A N 1
ATOM 730 C CA . GLY A 1 102 ? 8.655 2.632 2.313 1.00 87.69 102 GLY A CA 1
ATOM 731 C C . GLY A 1 102 ? 8.758 3.145 0.874 1.00 87.69 102 GLY A C 1
ATOM 732 O O . GLY A 1 102 ? 9.835 3.113 0.277 1.00 87.69 102 GLY A O 1
ATOM 733 N N . TYR A 1 103 ? 7.673 3.719 0.345 1.00 87.38 103 TYR A N 1
ATOM 734 C CA . TYR A 1 103 ? 7.683 4.356 -0.972 1.00 87.38 103 TYR A CA 1
ATOM 735 C C . TYR A 1 103 ? 8.585 5.599 -1.015 1.00 87.38 103 TYR A C 1
ATOM 737 O O . TYR A 1 103 ? 9.374 5.755 -1.948 1.00 87.38 103 TYR A O 1
ATOM 745 N N . TRP A 1 104 ? 8.496 6.480 -0.015 1.00 88.81 104 TRP A N 1
ATOM 746 C CA . TRP A 1 104 ? 9.321 7.692 0.038 1.00 88.81 104 TRP A CA 1
ATOM 747 C C . TRP A 1 104 ? 10.807 7.392 0.217 1.00 88.81 104 TRP A C 1
ATOM 749 O O . TRP A 1 104 ? 11.634 8.019 -0.445 1.00 88.81 104 TRP A O 1
ATOM 759 N N . ILE A 1 105 ? 11.147 6.402 1.042 1.00 87.12 105 ILE A N 1
ATOM 760 C CA . ILE A 1 105 ? 12.531 5.964 1.247 1.00 87.12 105 ILE A CA 1
ATOM 761 C C . ILE A 1 105 ? 13.113 5.420 -0.061 1.00 87.12 105 ILE A C 1
ATOM 763 O O . ILE A 1 105 ? 14.192 5.856 -0.466 1.00 87.12 105 ILE A O 1
ATOM 767 N N . ASP A 1 106 ? 12.387 4.555 -0.784 1.00 85.88 106 ASP A N 1
ATOM 768 C CA . ASP A 1 106 ? 12.840 4.093 -2.107 1.00 85.88 106 ASP A CA 1
ATOM 769 C C . ASP A 1 106 ? 13.072 5.271 -3.068 1.00 85.88 106 ASP A C 1
ATOM 771 O O . ASP A 1 106 ? 14.035 5.289 -3.840 1.00 85.88 106 ASP A O 1
ATOM 775 N N . ARG A 1 107 ? 12.211 6.293 -2.993 1.00 80.00 107 ARG A N 1
ATOM 776 C CA . ARG A 1 107 ? 12.257 7.468 -3.862 1.00 80.00 107 ARG A CA 1
ATOM 777 C C . ARG A 1 107 ? 13.453 8.384 -3.594 1.00 80.00 107 ARG A C 1
ATOM 779 O O . ARG A 1 107 ? 13.992 8.930 -4.557 1.00 80.00 107 ARG A O 1
ATOM 786 N N . TRP A 1 108 ? 13.833 8.575 -2.330 1.00 82.69 108 TRP A N 1
ATOM 787 C CA . TRP A 1 108 ? 14.949 9.440 -1.927 1.00 82.69 108 TRP A CA 1
ATOM 788 C C . TRP A 1 108 ? 16.309 8.780 -2.112 1.00 82.69 108 TRP A C 1
ATOM 790 O O . TRP A 1 108 ? 17.244 9.443 -2.553 1.00 82.69 108 TRP A O 1
ATOM 800 N N . CYS A 1 109 ? 16.426 7.481 -1.836 1.00 76.50 109 CYS A N 1
ATOM 801 C CA . CYS A 1 109 ? 17.708 6.796 -1.962 1.00 76.50 109 CYS A CA 1
ATOM 802 C C . CYS A 1 109 ? 18.171 6.660 -3.424 1.00 76.50 109 CYS A C 1
ATOM 804 O O . CYS A 1 109 ? 19.372 6.581 -3.669 1.00 76.50 109 CYS A O 1
ATOM 806 N N . PHE A 1 110 ? 17.250 6.649 -4.403 1.00 67.75 110 PHE A N 1
ATOM 807 C CA . PHE A 1 110 ? 17.590 6.385 -5.809 1.00 67.75 110 PHE A CA 1
ATOM 808 C C . PHE A 1 110 ? 16.793 7.251 -6.803 1.00 67.75 110 PHE A C 1
ATOM 810 O O . PHE A 1 110 ? 15.841 6.771 -7.428 1.00 67.75 110 PHE A O 1
ATOM 817 N N . PRO A 1 111 ? 17.197 8.514 -7.037 1.00 69.94 111 PRO A N 1
ATOM 818 C CA . PRO A 1 111 ? 16.538 9.373 -8.021 1.00 69.94 111 PRO A CA 1
ATOM 819 C C . PRO A 1 111 ? 16.616 8.831 -9.464 1.00 69.94 111 PRO A C 1
ATOM 821 O O . PRO A 1 111 ? 15.648 8.999 -10.213 1.00 69.94 111 PRO A O 1
ATOM 824 N N . TYR A 1 112 ? 17.704 8.133 -9.827 1.00 58.28 112 TYR A N 1
ATOM 825 C CA . TYR A 1 112 ? 18.029 7.753 -11.215 1.00 58.28 112 TYR A CA 1
ATOM 826 C C . TYR A 1 112 ? 17.906 6.253 -11.558 1.00 58.28 112 TYR A C 1
ATOM 828 O O . TYR A 1 112 ? 17.883 5.910 -12.732 1.00 58.28 112 TYR A O 1
ATOM 836 N N . ALA A 1 113 ? 17.787 5.343 -10.583 1.00 69.44 113 ALA A N 1
ATOM 837 C CA . ALA A 1 113 ? 17.780 3.887 -10.824 1.00 69.44 113 ALA A CA 1
ATOM 838 C C . ALA A 1 113 ? 16.374 3.272 -10.714 1.00 69.44 113 ALA A C 1
ATOM 840 O O . ALA A 1 113 ? 16.149 2.316 -9.958 1.00 69.44 113 ALA A O 1
ATOM 841 N N . ARG A 1 114 ? 15.399 3.856 -11.421 1.00 74.56 114 ARG A N 1
ATOM 842 C CA . ARG A 1 114 ? 14.024 3.343 -11.409 1.00 74.56 114 ARG A CA 1
ATOM 843 C C . ARG A 1 114 ? 13.849 2.217 -12.423 1.00 74.56 114 ARG A C 1
ATOM 845 O O . ARG A 1 114 ? 14.320 2.360 -13.544 1.00 74.56 114 ARG A O 1
ATOM 852 N N . PRO A 1 115 ? 13.104 1.155 -12.076 1.00 75.31 115 PRO A N 1
ATOM 853 C CA . PRO A 1 115 ? 12.878 0.019 -12.959 1.00 75.31 115 PRO A CA 1
ATOM 854 C C . PRO A 1 115 ? 12.211 0.396 -14.284 1.00 75.31 115 PRO A C 1
ATOM 856 O O . PRO A 1 115 ? 12.474 -0.244 -15.291 1.00 75.31 115 PRO A O 1
ATOM 859 N N . ASP A 1 116 ? 11.408 1.461 -14.283 1.00 75.69 116 ASP A N 1
ATOM 860 C CA . ASP A 1 116 ? 10.764 2.020 -15.476 1.00 75.69 116 ASP A CA 1
ATOM 861 C C . ASP A 1 116 ? 11.785 2.487 -16.530 1.00 75.69 116 ASP A C 1
ATOM 863 O O . ASP A 1 116 ? 11.564 2.345 -17.724 1.00 75.69 116 ASP A O 1
ATOM 867 N N . SER A 1 117 ? 12.966 2.938 -16.088 1.00 79.81 117 SER A N 1
ATOM 868 C CA . SER A 1 117 ? 14.044 3.384 -16.977 1.00 79.81 117 SER A CA 1
ATOM 869 C C . SER A 1 117 ? 14.749 2.240 -17.713 1.00 79.81 117 SER A C 1
ATOM 871 O O . SER A 1 117 ? 15.515 2.515 -18.634 1.00 79.81 117 SER A O 1
ATOM 873 N N . PHE A 1 118 ? 14.556 0.983 -17.298 1.00 79.38 118 PHE A N 1
ATOM 874 C CA . PHE A 1 118 ? 15.162 -0.186 -17.951 1.00 79.38 118 PHE A CA 1
ATOM 875 C C . PHE A 1 118 ? 14.205 -0.875 -18.934 1.00 79.38 118 PHE A C 1
ATOM 877 O O . PHE A 1 118 ? 14.567 -1.898 -19.517 1.00 79.38 118 PHE A O 1
ATOM 884 N N . LEU A 1 119 ? 12.988 -0.356 -19.104 1.00 82.81 119 LEU A N 1
ATOM 885 C CA . LEU A 1 119 ? 12.002 -0.882 -20.043 1.00 82.81 119 LEU A CA 1
ATOM 886 C C . LEU A 1 119 ? 12.182 -0.233 -21.418 1.00 82.81 119 LEU A C 1
ATOM 888 O O . LEU A 1 119 ? 12.526 0.941 -21.525 1.00 82.81 119 LEU A O 1
ATOM 892 N N . VAL A 1 120 ? 11.956 -1.012 -22.477 1.00 77.56 120 VAL A N 1
ATOM 893 C CA . VAL A 1 120 ? 12.113 -0.551 -23.867 1.00 77.56 120 VAL A CA 1
ATOM 894 C C . VAL A 1 120 ? 10.992 0.414 -24.262 1.00 77.56 120 VAL A C 1
ATOM 896 O O . VAL A 1 120 ? 11.245 1.391 -24.965 1.00 77.56 120 VAL A O 1
ATOM 899 N N . ALA A 1 121 ? 9.758 0.167 -23.814 1.00 72.56 121 ALA A N 1
ATOM 900 C CA . ALA A 1 121 ? 8.638 1.072 -24.045 1.00 72.56 121 ALA A CA 1
ATOM 901 C C . ALA A 1 121 ? 8.417 1.986 -22.831 1.00 72.56 121 ALA A C 1
ATOM 903 O O . ALA A 1 121 ? 8.180 1.504 -21.722 1.00 72.56 121 ALA A O 1
ATOM 904 N N . ALA A 1 122 ? 8.433 3.302 -23.073 1.00 67.94 122 ALA A N 1
ATOM 905 C CA . ALA A 1 122 ? 8.134 4.328 -22.070 1.00 67.94 122 ALA A CA 1
ATOM 906 C C . ALA A 1 122 ? 6.648 4.365 -21.666 1.00 67.94 122 ALA A C 1
ATOM 908 O O . ALA A 1 122 ? 6.315 4.809 -20.571 1.00 67.94 122 ALA A O 1
ATOM 909 N N . ASP A 1 123 ? 5.748 3.885 -22.532 1.00 71.31 123 ASP A N 1
ATOM 910 C CA . ASP A 1 123 ? 4.334 3.719 -22.204 1.00 71.31 123 ASP A CA 1
ATOM 911 C C . ASP A 1 123 ? 3.904 2.272 -22.448 1.00 71.31 123 ASP A C 1
ATOM 913 O O . ASP A 1 123 ? 3.871 1.787 -23.579 1.00 71.31 123 ASP A O 1
ATOM 917 N N . TRP A 1 124 ? 3.558 1.576 -21.367 1.00 68.31 124 TRP A N 1
ATOM 918 C CA . TRP A 1 124 ? 3.085 0.192 -21.404 1.00 68.31 124 TRP A CA 1
ATOM 919 C C . TRP A 1 124 ? 1.676 0.054 -22.000 1.00 68.31 124 TRP A C 1
ATOM 921 O O . TRP A 1 124 ? 1.239 -1.064 -22.274 1.00 68.31 124 TRP A O 1
ATOM 931 N N . ARG A 1 125 ? 0.944 1.167 -22.164 1.00 68.06 125 ARG A N 1
ATOM 932 C CA . ARG A 1 125 ? -0.383 1.196 -22.798 1.00 68.06 125 ARG A CA 1
ATOM 933 C C . ARG A 1 125 ? -0.329 1.427 -24.303 1.00 68.06 125 ARG A C 1
ATOM 935 O O . ARG A 1 125 ? -1.354 1.243 -24.956 1.00 68.06 125 ARG A O 1
ATOM 942 N N . ALA A 1 126 ? 0.820 1.824 -24.847 1.00 66.25 126 ALA A N 1
ATOM 943 C CA . ALA A 1 126 ? 0.983 1.956 -26.286 1.00 66.25 126 ALA A CA 1
ATOM 944 C C . ALA A 1 126 ? 0.807 0.578 -26.951 1.00 66.25 126 ALA A C 1
ATOM 946 O O . ALA A 1 126 ? 1.335 -0.423 -26.473 1.00 66.25 126 ALA A O 1
ATOM 947 N N . GLU A 1 127 ? 0.055 0.520 -28.051 1.00 54.66 127 GLU A N 1
ATOM 948 C CA . GLU A 1 127 ? -0.437 -0.708 -28.706 1.00 54.66 127 GLU A CA 1
ATOM 949 C C . GLU A 1 127 ? 0.642 -1.636 -29.303 1.00 54.66 127 GLU A C 1
ATOM 951 O O . GLU A 1 127 ? 0.314 -2.631 -29.946 1.00 54.66 127 GLU A O 1
ATOM 956 N N . ASN A 1 128 ? 1.928 -1.386 -29.053 1.00 55.62 128 ASN A N 1
ATOM 957 C CA . ASN A 1 128 ? 3.025 -2.253 -29.477 1.00 55.62 128 ASN A CA 1
ATOM 958 C C . ASN A 1 128 ? 3.141 -3.483 -28.565 1.00 55.62 128 ASN A C 1
ATOM 960 O O . ASN A 1 128 ? 4.146 -3.672 -27.883 1.00 55.62 128 ASN A O 1
ATOM 964 N N . LYS A 1 129 ? 2.109 -4.334 -28.548 1.00 58.31 129 LYS A N 1
ATOM 965 C CA . LYS A 1 129 ? 2.195 -5.666 -27.942 1.00 58.31 129 LYS A CA 1
ATOM 966 C C . LYS A 1 129 ? 3.095 -6.526 -28.836 1.00 58.31 129 LYS A C 1
ATOM 968 O O . LYS A 1 129 ? 2.726 -6.773 -29.985 1.00 58.31 129 LYS A O 1
ATOM 973 N N . PRO A 1 130 ? 4.274 -6.964 -28.368 1.00 59.91 130 PRO A N 1
ATOM 974 C CA . PRO A 1 130 ? 5.112 -7.859 -29.153 1.00 59.91 130 PRO A CA 1
ATOM 975 C C . PRO A 1 130 ? 4.416 -9.218 -29.347 1.00 59.91 130 PRO A C 1
ATOM 977 O O . PRO A 1 130 ? 3.436 -9.532 -28.672 1.00 59.91 130 PRO A O 1
ATOM 980 N N . ALA A 1 131 ? 4.918 -10.017 -30.296 1.00 58.56 131 ALA A N 1
ATOM 981 C CA . ALA A 1 131 ? 4.416 -11.364 -30.584 1.00 58.56 131 ALA A CA 1
ATOM 982 C C . ALA A 1 131 ? 4.218 -12.190 -29.296 1.00 58.56 131 ALA A C 1
ATOM 984 O O . ALA A 1 131 ? 4.993 -12.037 -28.354 1.00 58.56 131 ALA A O 1
ATOM 985 N N . ALA A 1 132 ? 3.213 -13.077 -29.284 1.00 62.75 132 ALA A N 1
ATOM 986 C CA . ALA A 1 132 ? 2.697 -13.798 -28.108 1.00 62.75 132 ALA A CA 1
ATOM 987 C C . ALA A 1 132 ? 3.741 -14.557 -27.253 1.00 62.75 132 ALA A C 1
ATOM 989 O O . ALA A 1 132 ? 3.437 -14.960 -26.135 1.00 62.75 132 ALA A O 1
ATOM 990 N N . GLU A 1 133 ? 4.964 -14.729 -27.754 1.00 62.16 133 GLU A N 1
ATOM 991 C CA . GLU A 1 133 ? 6.093 -15.363 -27.066 1.00 62.16 133 GLU A CA 1
ATOM 992 C C . GLU A 1 133 ? 6.988 -14.388 -26.271 1.00 62.16 133 GLU A C 1
ATOM 994 O O . GLU A 1 133 ? 7.934 -14.820 -25.615 1.00 62.16 133 GLU A O 1
ATOM 999 N N . ARG A 1 134 ? 6.735 -13.071 -26.311 1.00 64.69 134 ARG A N 1
ATOM 1000 C CA . ARG A 1 134 ? 7.531 -12.052 -25.598 1.00 64.69 134 ARG A CA 1
ATOM 1001 C C . ARG A 1 134 ? 6.712 -11.307 -24.547 1.00 64.69 134 ARG A C 1
ATOM 1003 O O . ARG A 1 134 ? 5.499 -11.164 -24.655 1.00 64.69 134 ARG A O 1
ATOM 1010 N N . ALA A 1 135 ? 7.404 -10.794 -23.528 1.00 69.12 135 ALA A N 1
ATOM 1011 C CA . ALA A 1 135 ? 6.798 -9.950 -22.503 1.00 69.12 135 ALA A CA 1
ATOM 1012 C C . ALA A 1 135 ? 6.163 -8.696 -23.126 1.00 69.12 135 ALA A C 1
ATOM 1014 O O . ALA A 1 135 ? 6.780 -8.052 -23.970 1.00 69.12 135 ALA A O 1
ATOM 1015 N N . ASN A 1 136 ? 4.969 -8.318 -22.650 1.00 70.44 136 ASN A N 1
ATOM 1016 C CA . ASN A 1 136 ? 4.221 -7.155 -23.149 1.00 70.44 136 ASN A CA 1
ATOM 1017 C C . ASN A 1 136 ? 5.030 -5.845 -23.127 1.00 70.44 136 ASN A C 1
ATOM 1019 O O . ASN A 1 136 ? 4.796 -4.981 -23.962 1.00 70.44 136 ASN A O 1
ATOM 1023 N N . ASN A 1 137 ? 5.977 -5.705 -22.192 1.00 74.88 137 ASN A N 1
ATOM 1024 C CA . ASN A 1 137 ? 6.974 -4.638 -22.193 1.00 74.88 137 ASN A CA 1
ATOM 1025 C C . ASN A 1 137 ? 8.360 -5.244 -21.890 1.00 74.88 137 ASN A C 1
ATOM 1027 O O . ASN A 1 137 ? 8.606 -5.619 -20.738 1.00 74.88 137 ASN A O 1
ATOM 1031 N N . PRO A 1 138 ? 9.232 -5.430 -22.899 1.00 77.50 138 PRO A N 1
ATOM 1032 C CA . PRO A 1 138 ? 10.528 -6.066 -22.700 1.00 77.50 138 PRO A CA 1
ATOM 1033 C C . PRO A 1 138 ? 11.521 -5.140 -21.982 1.00 77.50 138 PRO A C 1
ATOM 1035 O O . PRO A 1 138 ? 11.497 -3.918 -22.139 1.00 77.50 138 PRO A O 1
ATOM 1038 N N . VAL A 1 139 ? 12.420 -5.745 -21.206 1.00 81.31 139 VAL A N 1
ATOM 1039 C CA . VAL A 1 139 ? 13.566 -5.066 -20.582 1.00 81.31 139 VAL A CA 1
ATOM 1040 C C . VAL A 1 139 ? 14.659 -4.863 -21.637 1.00 81.31 139 VAL A C 1
ATOM 1042 O O . VAL A 1 139 ? 14.823 -5.692 -22.533 1.00 81.31 139 VAL A O 1
ATOM 1045 N N . VAL A 1 140 ? 15.407 -3.762 -21.548 1.00 81.88 140 VAL A N 1
ATOM 1046 C CA . VAL A 1 140 ? 16.554 -3.493 -22.426 1.00 81.88 140 VAL A CA 1
ATOM 1047 C C . VAL A 1 140 ? 17.600 -4.604 -22.275 1.00 81.88 140 VAL A C 1
ATOM 1049 O O . VAL A 1 140 ? 17.994 -4.958 -21.159 1.00 81.88 140 VAL A O 1
ATOM 1052 N N . ALA A 1 141 ? 18.060 -5.147 -23.406 1.00 80.12 141 ALA A N 1
ATOM 1053 C CA . ALA A 1 141 ? 19.050 -6.220 -23.437 1.00 80.12 141 ALA A CA 1
ATOM 1054 C C . ALA A 1 141 ? 20.322 -5.820 -22.666 1.00 80.12 141 ALA A C 1
ATOM 1056 O O . ALA A 1 141 ? 20.876 -4.743 -22.879 1.00 80.12 141 ALA A O 1
ATOM 1057 N N . GLY A 1 142 ? 20.773 -6.685 -21.752 1.00 81.81 142 GLY A N 1
ATOM 1058 C CA . GLY A 1 142 ? 21.937 -6.438 -20.891 1.00 81.81 142 GLY A CA 1
ATOM 1059 C C . GLY A 1 142 ? 21.636 -5.718 -19.567 1.00 81.81 142 GLY A C 1
ATOM 1060 O O . GLY A 1 142 ? 22.490 -5.711 -18.684 1.00 81.81 142 GLY A O 1
ATOM 1061 N N . CYS A 1 143 ? 20.426 -5.182 -19.366 1.00 81.19 143 CYS A N 1
ATOM 1062 C CA . CYS A 1 143 ? 20.025 -4.529 -18.110 1.00 81.19 143 CYS A CA 1
ATOM 1063 C C . CYS A 1 143 ? 19.170 -5.415 -17.184 1.00 81.19 143 CYS A C 1
ATOM 1065 O O . CYS A 1 143 ? 18.731 -4.951 -16.133 1.00 81.19 143 CYS A O 1
ATOM 1067 N N . GLU A 1 144 ? 18.949 -6.688 -17.524 1.00 86.25 144 GLU A N 1
ATOM 1068 C CA . GLU A 1 144 ? 18.056 -7.601 -16.790 1.00 86.25 144 GLU A CA 1
ATOM 1069 C C . GLU A 1 144 ? 18.447 -7.783 -15.319 1.00 86.25 144 GLU A C 1
ATOM 1071 O O . GLU A 1 144 ? 17.599 -7.689 -14.432 1.00 86.25 144 GLU A O 1
ATOM 1076 N N . GLN A 1 145 ? 19.739 -7.983 -15.040 1.00 84.94 145 GLN A N 1
ATOM 1077 C CA . GLN A 1 145 ? 20.233 -8.148 -13.669 1.00 84.94 145 GLN A CA 1
ATOM 1078 C C . GLN A 1 145 ? 20.080 -6.864 -12.848 1.00 84.94 145 GLN A C 1
ATOM 1080 O O . GLN A 1 145 ? 19.715 -6.918 -11.675 1.00 84.94 145 GLN A O 1
ATOM 1085 N N . ILE A 1 146 ? 20.304 -5.700 -13.466 1.00 85.19 146 ILE A N 1
ATOM 1086 C CA . ILE A 1 146 ? 20.161 -4.392 -12.812 1.00 85.19 146 ILE A CA 1
ATOM 1087 C C . ILE A 1 146 ? 18.679 -4.109 -12.535 1.00 85.19 146 ILE A C 1
ATOM 1089 O O . ILE A 1 146 ? 18.329 -3.631 -11.455 1.00 85.19 146 ILE A O 1
ATOM 1093 N N . TYR A 1 147 ? 17.797 -4.472 -13.469 1.00 84.69 147 TYR A N 1
ATOM 1094 C CA . TYR A 1 147 ? 16.350 -4.408 -13.296 1.00 84.69 147 TYR A CA 1
ATOM 1095 C C 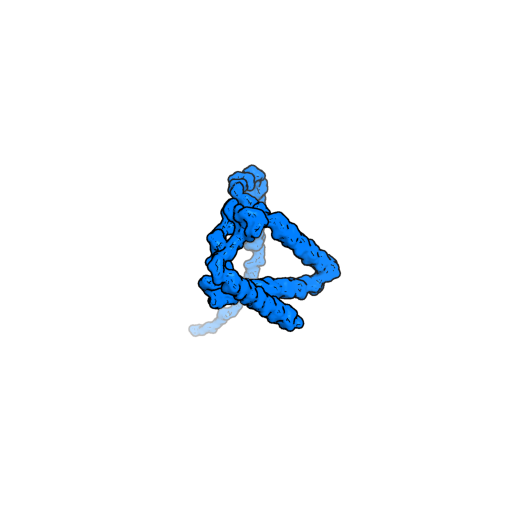. TYR A 1 147 ? 15.875 -5.316 -12.153 1.00 84.69 147 TYR A C 1
ATOM 1097 O O . TYR A 1 147 ? 15.161 -4.857 -11.258 1.00 84.69 147 TYR A O 1
ATOM 1105 N N . ALA A 1 148 ? 16.323 -6.575 -12.125 1.00 85.56 148 ALA A N 1
ATOM 1106 C CA . ALA A 1 148 ? 16.002 -7.519 -11.058 1.00 85.56 148 ALA A CA 1
ATOM 1107 C C . ALA A 1 148 ? 16.512 -7.027 -9.693 1.00 85.56 148 ALA A C 1
ATOM 1109 O O . ALA A 1 148 ? 15.763 -7.034 -8.716 1.00 85.56 148 ALA A O 1
ATOM 1110 N N . ALA A 1 149 ? 17.744 -6.515 -9.628 1.00 86.81 149 ALA A N 1
ATOM 1111 C CA . ALA A 1 149 ? 18.310 -5.935 -8.413 1.00 86.81 149 ALA A CA 1
ATOM 1112 C C . ALA A 1 149 ? 17.532 -4.693 -7.942 1.00 86.81 149 ALA A C 1
ATOM 1114 O O . ALA A 1 149 ? 17.300 -4.520 -6.743 1.00 86.81 149 ALA A O 1
ATOM 1115 N N . ALA A 1 150 ? 17.076 -3.840 -8.866 1.00 86.12 150 ALA A N 1
ATOM 1116 C CA . ALA A 1 150 ? 16.249 -2.681 -8.541 1.00 86.12 150 ALA A CA 1
ATOM 1117 C C . ALA A 1 150 ? 14.871 -3.078 -7.987 1.00 86.12 150 ALA A C 1
ATOM 1119 O O . ALA A 1 150 ? 14.403 -2.463 -7.026 1.00 86.12 150 ALA A O 1
ATOM 1120 N N . MET A 1 151 ? 14.244 -4.121 -8.541 1.00 87.06 151 MET A N 1
ATOM 1121 C CA . MET A 1 151 ? 12.983 -4.659 -8.018 1.00 87.06 151 MET A CA 1
ATOM 1122 C C . MET A 1 151 ? 13.159 -5.334 -6.658 1.00 87.06 151 MET A C 1
ATOM 1124 O O . MET A 1 151 ? 12.345 -5.116 -5.760 1.00 87.06 151 MET A O 1
ATOM 1128 N N . LEU A 1 152 ? 14.244 -6.089 -6.469 1.00 89.00 152 LEU A N 1
ATOM 1129 C CA . LEU A 1 152 ? 14.547 -6.737 -5.195 1.00 89.00 152 LEU A CA 1
ATOM 1130 C C . LEU A 1 152 ? 14.772 -5.707 -4.086 1.00 89.00 152 LEU A C 1
ATOM 1132 O O . LEU A 1 152 ? 14.209 -5.830 -3.004 1.00 89.00 152 LEU A O 1
ATOM 1136 N N . ARG A 1 153 ? 15.533 -4.646 -4.363 1.00 88.62 153 ARG A N 1
ATOM 1137 C CA . ARG A 1 153 ? 15.753 -3.553 -3.411 1.00 88.62 153 ARG A CA 1
ATOM 1138 C C . ARG A 1 153 ? 14.440 -2.913 -2.957 1.00 88.62 153 ARG A C 1
ATOM 1140 O O . ARG A 1 153 ? 14.237 -2.732 -1.761 1.00 88.62 153 ARG A O 1
ATOM 1147 N N . ARG A 1 154 ? 13.541 -2.612 -3.899 1.00 87.25 154 ARG A N 1
ATOM 1148 C CA . ARG A 1 154 ? 12.204 -2.069 -3.607 1.00 87.25 154 ARG A CA 1
ATOM 1149 C C . ARG A 1 154 ? 11.397 -2.995 -2.715 1.00 87.25 154 ARG A C 1
ATOM 1151 O O . ARG A 1 154 ? 10.818 -2.542 -1.734 1.00 87.25 154 ARG A O 1
ATOM 1158 N N . ALA A 1 155 ? 11.402 -4.286 -3.036 1.00 88.81 155 ALA A N 1
ATOM 1159 C CA . ALA A 1 155 ? 10.724 -5.294 -2.237 1.00 88.81 155 ALA A CA 1
ATOM 1160 C C . ALA A 1 155 ? 11.290 -5.359 -0.811 1.00 88.81 155 ALA A C 1
ATOM 1162 O O . ALA A 1 155 ? 10.517 -5.399 0.140 1.00 88.81 155 ALA A O 1
ATOM 1163 N N . LEU A 1 156 ? 12.616 -5.300 -0.649 1.00 91.44 156 LEU A N 1
ATOM 1164 C CA . LEU A 1 156 ? 13.274 -5.342 0.659 1.00 91.44 156 LEU A CA 1
ATOM 1165 C C . LEU A 1 156 ? 13.004 -4.094 1.507 1.00 91.44 156 LEU A C 1
ATOM 1167 O O . LEU A 1 156 ? 12.729 -4.235 2.694 1.00 91.44 156 LEU A O 1
ATOM 1171 N N . VAL A 1 157 ? 13.031 -2.891 0.922 1.00 89.69 157 VAL A N 1
ATOM 1172 C CA . VAL A 1 157 ? 12.670 -1.650 1.637 1.00 89.69 157 VAL A CA 1
ATOM 1173 C C . VAL A 1 157 ? 11.223 -1.726 2.120 1.00 89.69 157 VAL A C 1
ATOM 1175 O O . VAL A 1 157 ? 10.941 -1.448 3.284 1.00 89.69 157 VAL A O 1
ATOM 1178 N N . MET A 1 158 ? 10.310 -2.178 1.256 1.00 90.88 158 MET A N 1
ATOM 1179 C CA . MET A 1 158 ? 8.902 -2.319 1.616 1.00 90.88 158 MET A CA 1
ATOM 1180 C C . MET A 1 158 ? 8.674 -3.373 2.694 1.00 90.88 158 MET A C 1
ATOM 1182 O O . MET A 1 158 ? 7.937 -3.130 3.648 1.00 90.88 158 MET A O 1
ATOM 1186 N N . LEU A 1 159 ? 9.334 -4.524 2.561 1.00 91.31 159 LEU A N 1
ATOM 1187 C CA . LEU A 1 159 ? 9.304 -5.594 3.548 1.00 91.31 159 LEU A CA 1
ATOM 1188 C C . LEU A 1 159 ? 9.829 -5.094 4.897 1.00 91.31 159 LEU A C 1
ATOM 1190 O O . LEU A 1 159 ? 9.177 -5.305 5.912 1.00 91.31 159 LEU A O 1
ATOM 1194 N N . GLY A 1 160 ? 10.958 -4.382 4.903 1.00 91.56 160 GLY A N 1
ATOM 1195 C CA . GLY A 1 160 ? 11.546 -3.797 6.105 1.00 91.56 160 GLY A CA 1
ATOM 1196 C C . GLY A 1 160 ? 10.601 -2.820 6.802 1.00 91.56 160 GLY A C 1
ATOM 1197 O O . GLY A 1 160 ? 10.373 -2.952 8.000 1.00 91.56 160 GLY A O 1
ATOM 1198 N N . CYS A 1 161 ? 9.984 -1.891 6.063 1.00 89.12 161 CYS A N 1
ATOM 1199 C CA . CYS A 1 161 ? 9.012 -0.952 6.631 1.00 89.12 161 CYS A CA 1
ATOM 1200 C C . CYS A 1 161 ? 7.764 -1.658 7.186 1.00 89.12 161 CYS A C 1
ATOM 1202 O O . CYS A 1 161 ? 7.295 -1.304 8.267 1.00 89.12 161 CYS A O 1
ATOM 1204 N N . MET A 1 162 ? 7.238 -2.664 6.479 1.00 90.94 162 MET A N 1
ATOM 1205 C CA . MET A 1 162 ? 6.063 -3.424 6.925 1.00 90.94 162 MET A CA 1
ATOM 1206 C C . MET A 1 162 ? 6.363 -4.270 8.163 1.00 90.94 162 MET A C 1
ATOM 1208 O O . MET A 1 162 ? 5.569 -4.280 9.100 1.00 90.94 162 MET A O 1
ATOM 1212 N N . LEU A 1 163 ? 7.517 -4.941 8.200 1.00 90.69 163 LEU A N 1
ATOM 1213 C CA . LEU A 1 163 ? 7.945 -5.716 9.362 1.00 90.69 163 LEU A CA 1
ATOM 1214 C C . LEU A 1 163 ? 8.248 -4.816 10.560 1.00 90.69 163 LEU A C 1
ATOM 1216 O O . LEU A 1 163 ? 7.830 -5.147 11.660 1.00 90.69 163 LEU A O 1
ATOM 1220 N N . ALA A 1 164 ? 8.905 -3.669 10.368 1.00 89.25 164 ALA A N 1
ATOM 1221 C CA . ALA A 1 164 ? 9.199 -2.735 11.456 1.00 89.25 164 ALA A CA 1
ATOM 1222 C C . ALA A 1 164 ? 7.921 -2.240 12.151 1.00 89.25 164 ALA A C 1
ATOM 1224 O O . ALA A 1 164 ? 7.844 -2.232 13.376 1.00 89.25 164 ALA A O 1
ATOM 1225 N N . MET A 1 165 ? 6.897 -1.883 11.371 1.00 88.44 165 MET A N 1
ATOM 1226 C CA . MET A 1 165 ? 5.614 -1.416 11.907 1.00 88.44 165 MET A CA 1
ATOM 1227 C C . MET A 1 165 ? 4.740 -2.568 12.423 1.00 88.44 165 MET A C 1
ATOM 1229 O O . MET A 1 165 ? 3.939 -2.364 13.330 1.00 88.44 165 MET A O 1
ATOM 1233 N N . GLY A 1 166 ? 4.893 -3.773 11.864 1.00 83.69 166 GLY A N 1
ATOM 1234 C CA . GLY A 1 166 ? 4.168 -4.974 12.283 1.00 83.69 166 GLY A CA 1
ATOM 1235 C C . GLY A 1 166 ? 4.728 -5.655 13.537 1.00 83.69 166 GLY A C 1
ATOM 1236 O O . GLY A 1 166 ? 3.962 -6.266 14.271 1.00 83.69 166 GLY A O 1
ATOM 1237 N N . LEU A 1 167 ? 6.039 -5.558 13.785 1.00 84.38 167 LEU A N 1
ATOM 1238 C CA . LEU A 1 167 ? 6.722 -6.118 14.963 1.00 84.38 167 LEU A CA 1
ATOM 1239 C C . LEU A 1 167 ? 6.753 -5.156 16.155 1.00 84.38 167 LEU A C 1
ATOM 1241 O O . LEU A 1 167 ? 6.953 -5.602 17.277 1.00 84.38 167 LEU A O 1
ATOM 1245 N N . GLY A 1 168 ? 6.565 -3.852 15.933 1.00 73.19 168 GLY A N 1
ATOM 1246 C CA . GLY A 1 168 ? 6.420 -2.864 17.008 1.00 73.19 168 GLY A CA 1
ATOM 1247 C C . GLY A 1 168 ? 5.066 -2.909 17.734 1.00 73.19 168 GLY A C 1
ATOM 1248 O O . GLY A 1 168 ? 4.737 -1.947 18.426 1.00 73.19 168 GLY A O 1
ATOM 1249 N N . LEU A 1 169 ? 4.282 -3.975 17.525 1.00 60.75 169 LEU A N 1
ATOM 1250 C CA . LEU A 1 169 ? 2.929 -4.209 18.042 1.00 60.75 169 LEU A CA 1
ATOM 1251 C C . LEU A 1 169 ? 2.917 -5.191 19.215 1.00 60.75 169 LEU A C 1
ATOM 1253 O O . LEU A 1 169 ? 3.677 -6.182 19.164 1.00 60.75 169 LEU A O 1
#

InterPro domains:
  IPR025140 Putative 2/3 transmembrane domain holin [PF13272] (63-169)

Radius of gyration: 33.12 Å; chains: 1; bounding box: 60×89×84 Å